Protein AF-D3DC20-F1 (afdb_monomer)

Foldseek 3Di:
DLDLLVQQLVLLVVLLVCLPPPSLVVVLVLVVVCVPPVVSVVCCCVVPVVVSLVSQLVSVVSCVVVVLFPVPDDSVV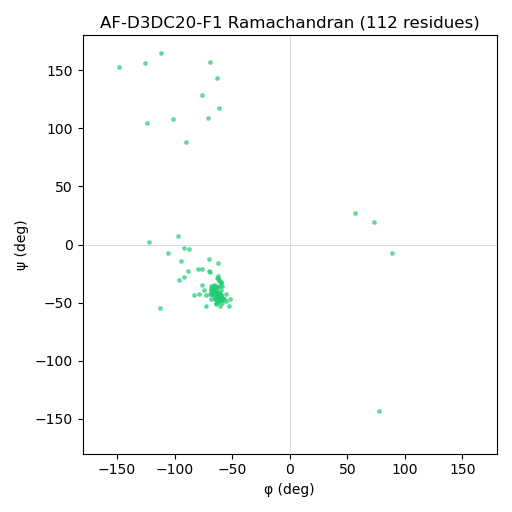LVCQQCVVVVCCSNVVPDHSDSVPSSVSSVVSSVVGD

Sequence (114 aa):
SGDLARDLTAQITLMVDAFRGRAGAIMAELIGAAQTDAALADQLRALWIQPRRDAGTILIQGAIDRGELRPDVDIQVALDQLFGPLYFRLLVRHLPLDDPMPAALVRAFLDGAR

pLDDT: mean 95.54, std 4.04, range [67.25, 98.56]

Radius of gyration: 14.64 Å; Cα contacts (8 Å, |Δi|>4): 88; chains: 1; bounding box: 38×28×40 Å

Mean predicted aligned error: 2.71 Å

Structure (mmCIF, N/CA/C/O backbone):
data_AF-D3DC20-F1
#
_entry.id   AF-D3DC20-F1
#
loop_
_atom_site.group_PDB
_atom_site.id
_atom_site.type_symbol
_atom_site.label_atom_id
_atom_site.label_alt_id
_atom_site.label_comp_id
_atom_site.label_asym_id
_atom_site.label_entity_id
_atom_site.label_seq_id
_atom_site.pdbx_PDB_ins_code
_atom_site.Cartn_x
_atom_site.Cartn_y
_atom_site.Cartn_z
_atom_site.occupancy
_atom_site.B_iso_or_equiv
_atom_site.auth_seq_id
_atom_site.auth_comp_id
_atom_site.auth_asym_id
_atom_site.auth_atom_id
_atom_site.pdbx_PDB_model_num
ATOM 1 N N . SER A 1 1 ? -0.034 -5.696 17.782 1.00 67.25 1 SER A N 1
ATOM 2 C CA . SER A 1 1 ? -0.069 -5.090 19.129 1.00 67.25 1 SER A CA 1
ATOM 3 C C . SER A 1 1 ? -1.490 -4.854 19.634 1.00 67.25 1 SER A C 1
ATOM 5 O O . SER A 1 1 ? -1.644 -4.597 20.822 1.00 67.25 1 SER A O 1
ATOM 7 N N . GLY A 1 2 ? -2.515 -4.965 18.771 1.00 79.25 2 GLY A N 1
ATOM 8 C CA . GLY A 1 2 ? -3.913 -4.686 19.132 1.00 79.25 2 GLY A CA 1
ATOM 9 C C . GLY A 1 2 ? -4.295 -3.218 18.925 1.00 79.25 2 GLY A C 1
ATOM 10 O O . GLY A 1 2 ? -5.464 -2.876 19.007 1.00 79.25 2 GLY A O 1
ATOM 11 N N . ASP A 1 3 ? -3.314 -2.374 18.607 1.00 92.88 3 ASP A N 1
ATOM 12 C CA . ASP A 1 3 ? -3.476 -0.984 18.198 1.00 92.88 3 ASP A CA 1
ATOM 13 C C . ASP A 1 3 ? -3.332 -0.920 16.675 1.00 92.88 3 ASP A C 1
ATOM 15 O O . ASP A 1 3 ? -2.228 -1.089 16.140 1.00 92.88 3 ASP A O 1
ATOM 19 N N . LEU A 1 4 ? -4.453 -0.701 15.983 1.00 94.25 4 LEU A N 1
ATOM 20 C CA . LEU A 1 4 ? -4.502 -0.672 14.522 1.00 94.25 4 LEU A CA 1
ATOM 21 C C . LEU A 1 4 ? -3.515 0.345 13.935 1.00 94.25 4 LEU A C 1
ATOM 23 O O . LEU A 1 4 ? -2.832 0.045 12.956 1.00 94.25 4 LEU A O 1
ATOM 27 N N . ALA A 1 5 ? -3.420 1.539 14.527 1.00 96.44 5 ALA A N 1
ATOM 28 C CA . ALA A 1 5 ? -2.570 2.601 14.006 1.00 96.44 5 ALA A CA 1
ATOM 29 C C . ALA A 1 5 ? -1.096 2.188 14.057 1.00 96.44 5 ALA A C 1
ATOM 31 O O . ALA A 1 5 ? -0.363 2.354 13.077 1.00 96.44 5 ALA A O 1
ATOM 32 N N . ARG A 1 6 ? -0.664 1.600 15.179 1.00 96.88 6 ARG A N 1
ATOM 33 C CA . ARG A 1 6 ? 0.704 1.088 15.331 1.00 96.88 6 ARG A CA 1
ATOM 34 C C . ARG A 1 6 ? 0.984 -0.058 14.363 1.00 96.88 6 ARG A C 1
ATOM 36 O O . ARG A 1 6 ? 2.034 -0.060 13.724 1.00 96.88 6 ARG A O 1
ATOM 43 N N . ASP A 1 7 ? 0.060 -1.007 14.255 1.00 97.00 7 ASP A N 1
ATOM 44 C CA . ASP A 1 7 ? 0.254 -2.219 13.458 1.00 97.00 7 ASP A CA 1
ATOM 45 C C . ASP A 1 7 ? 0.301 -1.899 11.947 1.00 97.00 7 ASP A C 1
ATOM 47 O O . ASP A 1 7 ? 1.209 -2.363 11.252 1.00 97.00 7 ASP A O 1
ATOM 51 N N . LEU A 1 8 ? -0.578 -1.017 11.448 1.00 97.12 8 LEU A N 1
ATOM 52 C CA . LEU A 1 8 ? -0.525 -0.526 10.062 1.00 97.12 8 LEU A CA 1
ATOM 53 C C . LEU A 1 8 ? 0.729 0.310 9.792 1.00 97.12 8 LEU A C 1
ATOM 55 O O . LEU A 1 8 ? 1.359 0.157 8.745 1.00 97.12 8 LEU A O 1
ATOM 59 N N . THR A 1 9 ? 1.122 1.175 10.734 1.00 97.88 9 THR A N 1
ATOM 60 C CA . THR A 1 9 ? 2.327 2.003 10.570 1.00 97.88 9 THR A CA 1
ATOM 61 C C . THR A 1 9 ? 3.555 1.113 10.434 1.00 97.88 9 THR A C 1
ATOM 63 O O . THR A 1 9 ? 4.340 1.304 9.512 1.00 97.88 9 THR A O 1
ATOM 66 N N . ALA A 1 10 ? 3.686 0.093 11.286 1.00 97.25 10 ALA A N 1
ATOM 67 C CA . ALA A 1 10 ? 4.785 -0.864 11.213 1.00 97.25 10 ALA A CA 1
ATOM 68 C C . ALA A 1 10 ? 4.816 -1.609 9.870 1.00 97.25 10 ALA A C 1
ATOM 70 O O . ALA A 1 10 ? 5.880 -1.732 9.261 1.00 97.25 10 ALA A O 1
ATOM 71 N N . GLN A 1 11 ? 3.659 -2.058 9.373 1.00 96.62 11 GLN A N 1
ATOM 72 C CA . GLN A 1 11 ? 3.574 -2.729 8.075 1.00 96.62 11 GLN A CA 1
ATOM 73 C C . GLN A 1 11 ? 4.041 -1.822 6.926 1.00 96.62 11 GLN A C 1
ATOM 75 O O . GLN A 1 11 ? 4.829 -2.250 6.080 1.00 96.62 11 GLN A O 1
ATOM 80 N N . ILE A 1 12 ? 3.587 -0.566 6.901 1.00 97.31 12 ILE A N 1
ATOM 81 C CA . ILE A 1 12 ? 3.959 0.390 5.853 1.00 97.31 12 ILE A CA 1
ATOM 82 C C . ILE A 1 12 ? 5.438 0.774 5.961 1.00 97.31 12 ILE A C 1
ATOM 84 O O . ILE A 1 12 ? 6.110 0.851 4.934 1.00 97.31 12 ILE A O 1
ATOM 88 N N . THR A 1 13 ? 5.974 0.943 7.172 1.00 97.31 13 THR A N 1
ATOM 89 C CA . THR A 1 13 ? 7.406 1.194 7.395 1.00 97.31 13 THR A CA 1
ATOM 90 C C . THR A 1 13 ? 8.266 0.082 6.801 1.00 97.31 13 THR A C 1
ATOM 92 O O . THR A 1 13 ? 9.181 0.372 6.037 1.00 97.31 13 THR A O 1
ATOM 95 N N . LEU A 1 14 ? 7.922 -1.190 7.039 1.00 95.19 14 LEU A N 1
ATOM 96 C CA . LEU A 1 14 ? 8.652 -2.324 6.457 1.00 95.19 14 LEU A CA 1
ATOM 97 C C . LEU A 1 14 ? 8.668 -2.291 4.922 1.00 95.19 14 LEU A C 1
ATOM 99 O O . LEU A 1 14 ? 9.659 -2.669 4.299 1.00 95.19 14 LEU A O 1
ATOM 103 N N . MET A 1 15 ? 7.578 -1.839 4.297 1.00 95.12 15 MET A N 1
ATOM 104 C CA . MET A 1 15 ? 7.518 -1.686 2.842 1.00 95.12 15 MET A CA 1
ATOM 105 C C . MET A 1 15 ? 8.347 -0.499 2.349 1.00 95.12 15 MET A C 1
ATOM 107 O O . MET A 1 15 ? 9.072 -0.641 1.366 1.00 95.12 15 MET A O 1
ATOM 111 N N . VAL A 1 16 ? 8.265 0.649 3.028 1.00 95.94 16 VAL A N 1
ATOM 112 C CA . VAL A 1 16 ? 9.098 1.825 2.740 1.00 95.94 16 VAL A CA 1
ATOM 113 C C . VAL A 1 16 ? 10.575 1.445 2.793 1.00 95.94 16 VAL A C 1
ATOM 115 O O . VAL A 1 16 ? 11.296 1.706 1.832 1.00 95.94 16 VAL A O 1
ATOM 118 N N . ASP A 1 17 ? 11.006 0.759 3.850 1.00 94.69 17 ASP A N 1
ATOM 119 C CA . ASP A 1 17 ? 12.397 0.342 4.023 1.00 94.69 17 ASP A CA 1
ATOM 120 C C . ASP A 1 17 ? 12.844 -0.659 2.955 1.00 94.69 17 ASP A C 1
ATOM 122 O O . ASP A 1 17 ? 13.925 -0.510 2.385 1.00 94.69 17 ASP A O 1
ATOM 126 N N . ALA A 1 18 ? 11.994 -1.625 2.597 1.00 92.25 18 ALA A N 1
ATOM 127 C CA . ALA A 1 18 ? 12.282 -2.569 1.515 1.00 92.25 18 ALA A CA 1
ATOM 128 C C . ALA A 1 18 ? 12.446 -1.889 0.143 1.00 92.25 18 ALA A C 1
ATOM 130 O O . ALA A 1 18 ? 13.138 -2.408 -0.734 1.00 92.25 18 ALA A O 1
ATOM 131 N N . PHE A 1 19 ? 11.815 -0.733 -0.059 1.00 94.19 19 PHE A N 1
ATOM 132 C CA . PHE A 1 19 ? 11.909 0.040 -1.294 1.00 94.19 19 PHE A CA 1
ATOM 133 C C . PHE A 1 19 ? 13.020 1.093 -1.283 1.00 94.19 19 PHE A C 1
ATOM 135 O O . PHE A 1 19 ? 13.264 1.733 -2.310 1.00 94.19 19 PHE A O 1
ATOM 142 N N . ARG A 1 20 ? 13.749 1.255 -0.176 1.00 89.31 20 ARG A N 1
ATOM 143 C CA . ARG A 1 20 ? 14.910 2.144 -0.133 1.00 89.31 20 ARG A CA 1
ATOM 144 C C . ARG A 1 20 ? 16.109 1.499 -0.825 1.00 89.31 20 ARG A C 1
ATOM 146 O O . ARG A 1 20 ? 16.509 0.372 -0.545 1.00 89.31 20 ARG A O 1
ATOM 153 N N . GLY A 1 21 ? 16.712 2.242 -1.749 1.00 89.25 21 GLY A N 1
ATOM 154 C CA . GLY A 1 21 ? 17.925 1.825 -2.452 1.00 89.25 21 GLY A CA 1
ATOM 155 C C . GLY A 1 21 ? 17.685 0.804 -3.570 1.00 89.25 21 GLY A C 1
ATOM 156 O O . GLY A 1 21 ? 16.715 0.885 -4.325 1.00 89.25 21 GLY A O 1
ATOM 157 N N . ARG A 1 22 ? 18.623 -0.139 -3.734 1.00 93.69 22 ARG A N 1
ATOM 158 C CA . ARG A 1 22 ? 18.686 -1.023 -4.914 1.00 93.69 22 ARG A CA 1
ATOM 159 C C . ARG A 1 22 ? 17.477 -1.953 -5.039 1.00 93.69 22 ARG A C 1
ATOM 161 O O . ARG A 1 22 ? 17.030 -2.192 -6.157 1.00 93.69 22 ARG A O 1
ATOM 168 N N . ALA A 1 23 ? 16.943 -2.443 -3.922 1.00 93.31 23 ALA A N 1
ATOM 169 C CA .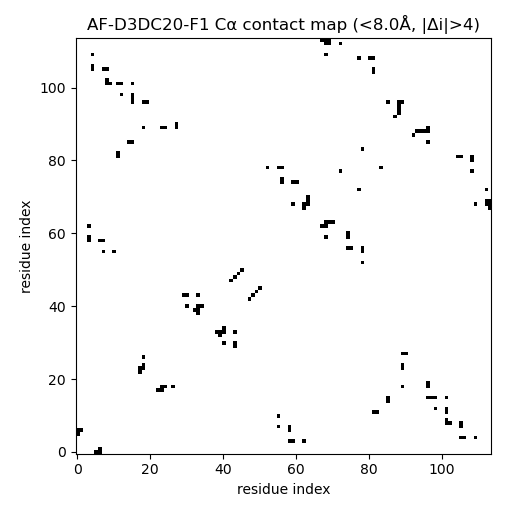 ALA A 1 23 ? 15.787 -3.338 -3.917 1.00 93.31 23 ALA A CA 1
ATOM 170 C C . ALA A 1 23 ? 14.524 -2.659 -4.476 1.00 93.31 23 ALA A C 1
ATOM 172 O O . ALA A 1 23 ? 13.815 -3.261 -5.280 1.00 93.31 23 ALA A O 1
ATOM 173 N N . GLY A 1 24 ? 14.292 -1.383 -4.149 1.00 95.81 24 GLY A N 1
ATOM 174 C CA . GLY A 1 24 ? 13.198 -0.605 -4.736 1.00 95.81 24 GLY A CA 1
ATOM 175 C C . GLY A 1 24 ? 13.347 -0.417 -6.245 1.00 95.81 24 GLY A C 1
ATOM 176 O O . GLY A 1 24 ? 12.379 -0.587 -6.982 1.00 95.81 24 GLY A O 1
ATOM 177 N N . ALA A 1 25 ? 14.563 -0.139 -6.729 1.00 96.06 25 ALA A N 1
ATOM 178 C CA . ALA A 1 25 ? 14.812 -0.037 -8.169 1.00 96.06 25 ALA A CA 1
ATOM 179 C C . ALA A 1 25 ? 14.477 -1.349 -8.901 1.00 96.06 25 ALA A C 1
ATOM 181 O O . ALA A 1 25 ? 13.767 -1.316 -9.902 1.00 96.06 25 ALA A O 1
ATOM 182 N N . ILE A 1 26 ? 14.905 -2.490 -8.350 1.00 96.94 26 ILE A N 1
ATOM 183 C CA . ILE A 1 26 ? 14.582 -3.819 -8.892 1.00 96.94 26 ILE A CA 1
ATOM 184 C C . ILE A 1 26 ? 13.070 -4.064 -8.869 1.00 96.94 26 ILE A C 1
ATOM 186 O O . ILE A 1 26 ? 12.512 -4.538 -9.852 1.00 96.94 26 ILE A O 1
ATOM 190 N N . MET A 1 27 ? 12.380 -3.710 -7.782 1.00 97.38 27 MET A N 1
ATOM 191 C CA . MET A 1 27 ? 10.924 -3.853 -7.711 1.00 97.38 27 MET A CA 1
AT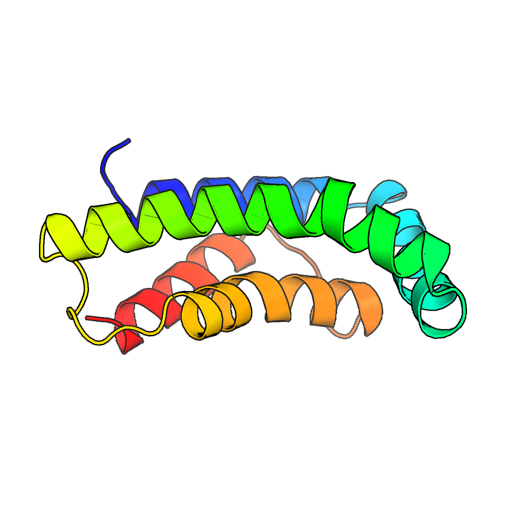OM 192 C C . MET A 1 27 ? 10.208 -3.015 -8.780 1.00 97.38 27 MET A C 1
ATOM 194 O O . MET A 1 27 ? 9.270 -3.497 -9.408 1.00 97.38 27 MET A O 1
ATOM 198 N N . ALA A 1 28 ? 10.652 -1.778 -9.019 1.00 97.94 28 ALA A N 1
ATOM 199 C CA . ALA A 1 28 ? 10.087 -0.930 -10.068 1.00 97.94 28 ALA A CA 1
ATOM 200 C C . ALA A 1 28 ? 10.293 -1.533 -11.470 1.00 97.94 28 ALA A C 1
ATOM 202 O O . ALA A 1 28 ? 9.365 -1.531 -12.278 1.00 97.94 28 ALA A O 1
ATOM 203 N N . GLU A 1 29 ? 11.477 -2.092 -11.739 1.00 97.88 29 GLU A N 1
ATOM 204 C CA . GLU A 1 29 ? 11.773 -2.815 -12.984 1.00 97.88 29 GLU A CA 1
ATOM 205 C C . GLU A 1 29 ? 10.871 -4.051 -13.145 1.00 97.88 29 GLU A C 1
ATOM 207 O O . GLU A 1 29 ? 10.279 -4.241 -14.207 1.00 97.88 29 GLU A O 1
ATOM 212 N N . LEU A 1 30 ? 10.690 -4.844 -12.080 1.00 97.69 30 LEU A N 1
ATOM 213 C CA . LEU A 1 30 ? 9.801 -6.012 -12.072 1.00 97.69 30 LEU A CA 1
ATOM 214 C C . LEU A 1 30 ? 8.342 -5.630 -12.346 1.00 97.69 30 LEU A C 1
ATOM 216 O O . LEU A 1 30 ? 7.686 -6.280 -13.157 1.00 97.69 30 LEU A O 1
ATOM 220 N N . ILE A 1 31 ? 7.837 -4.567 -11.710 1.00 98.00 31 ILE A N 1
ATOM 221 C CA . ILE A 1 31 ? 6.478 -4.060 -11.954 1.00 98.00 31 ILE A CA 1
ATOM 222 C C . ILE A 1 31 ? 6.321 -3.607 -13.410 1.00 98.00 31 ILE A C 1
ATOM 224 O O . ILE A 1 31 ? 5.287 -3.879 -14.021 1.00 98.00 31 ILE A O 1
ATOM 228 N N . GLY A 1 32 ? 7.334 -2.932 -13.963 1.00 98.19 32 GLY A N 1
ATOM 229 C CA . GLY A 1 32 ? 7.348 -2.498 -15.359 1.00 98.19 32 GLY A CA 1
ATOM 230 C C . GLY A 1 32 ? 7.295 -3.675 -16.335 1.00 98.19 32 GLY A C 1
ATOM 231 O O . GLY A 1 32 ? 6.441 -3.697 -17.217 1.00 98.19 32 GLY A O 1
ATOM 232 N N . ALA A 1 33 ? 8.148 -4.683 -16.139 1.00 98.12 33 ALA A N 1
ATOM 233 C CA . ALA A 1 33 ? 8.165 -5.890 -16.967 1.00 98.12 33 ALA A CA 1
ATOM 234 C C . ALA A 1 33 ? 6.852 -6.690 -16.868 1.00 98.12 33 ALA A C 1
ATOM 236 O O . ALA A 1 33 ? 6.344 -7.183 -17.875 1.00 98.12 33 ALA A O 1
ATOM 237 N N . ALA A 1 34 ? 6.251 -6.752 -15.676 1.00 98.25 34 ALA A N 1
ATOM 238 C CA . ALA A 1 34 ? 4.981 -7.436 -15.446 1.00 98.25 34 ALA A CA 1
ATOM 239 C C . ALA A 1 34 ? 3.798 -6.837 -16.235 1.00 98.25 34 ALA A C 1
ATOM 241 O O . ALA A 1 34 ? 2.772 -7.496 -16.372 1.00 98.25 34 ALA A O 1
ATOM 242 N N . GLN A 1 35 ? 3.905 -5.618 -16.781 1.00 98.06 35 GLN A N 1
ATOM 243 C CA . GLN A 1 35 ? 2.823 -5.032 -17.587 1.00 98.06 35 GLN A CA 1
ATOM 244 C C . GLN A 1 35 ? 2.623 -5.740 -18.933 1.00 98.06 35 GLN A C 1
ATOM 246 O O . GLN A 1 35 ? 1.534 -5.674 -19.499 1.00 98.06 35 GLN A O 1
ATOM 251 N N . THR A 1 36 ? 3.653 -6.414 -19.451 1.00 98.25 36 THR A N 1
ATOM 252 C CA . THR A 1 36 ? 3.599 -7.126 -20.740 1.00 98.25 36 THR A CA 1
ATOM 253 C C . THR A 1 36 ? 3.922 -8.615 -20.624 1.00 98.25 36 THR A C 1
ATOM 255 O O . THR A 1 36 ? 3.929 -9.312 -21.634 1.00 98.25 36 THR A O 1
ATOM 258 N N . ASP A 1 37 ? 4.166 -9.115 -19.410 1.00 98.56 37 ASP A N 1
ATOM 259 C CA . ASP A 1 37 ? 4.399 -10.529 -19.111 1.00 98.56 37 ASP A CA 1
ATOM 260 C C . ASP A 1 37 ? 3.403 -11.010 -18.045 1.00 98.56 37 ASP A C 1
ATOM 262 O O . ASP A 1 37 ? 3.528 -10.710 -16.854 1.00 98.56 37 ASP A O 1
ATOM 266 N N . ALA A 1 38 ? 2.396 -11.769 -18.485 1.00 97.75 38 ALA A N 1
ATOM 267 C CA . ALA A 1 38 ? 1.332 -12.265 -17.617 1.00 97.75 38 ALA A CA 1
ATOM 268 C C . ALA A 1 38 ? 1.840 -13.248 -16.549 1.00 97.75 38 ALA A C 1
ATOM 270 O O . ALA A 1 38 ? 1.376 -13.197 -15.411 1.00 97.75 38 ALA A O 1
ATOM 271 N N . ALA A 1 39 ? 2.815 -14.100 -16.884 1.00 98.19 39 ALA A N 1
ATOM 272 C CA . ALA A 1 39 ? 3.362 -15.069 -15.940 1.00 98.19 39 ALA A CA 1
ATOM 273 C C . ALA A 1 39 ? 4.148 -14.358 -14.831 1.00 98.19 39 ALA A C 1
ATOM 275 O O . ALA A 1 39 ? 4.018 -14.698 -13.652 1.00 98.19 39 ALA A O 1
ATOM 276 N N . LEU A 1 40 ? 4.909 -13.321 -15.191 1.00 98.00 40 LEU A N 1
ATOM 277 C CA . LEU A 1 40 ? 5.582 -12.469 -14.216 1.00 98.00 40 LEU A CA 1
ATOM 278 C C . LEU A 1 40 ? 4.582 -11.686 -13.356 1.00 98.00 40 LEU A C 1
ATOM 280 O O . LEU A 1 40 ? 4.770 -11.584 -12.144 1.00 98.00 40 LEU A O 1
ATOM 284 N N . ALA A 1 41 ? 3.503 -11.166 -13.948 1.00 98.25 41 ALA A N 1
ATOM 285 C CA . ALA A 1 41 ? 2.448 -10.478 -13.206 1.00 98.25 41 ALA A CA 1
ATOM 286 C C . ALA A 1 41 ? 1.783 -11.387 -12.163 1.00 98.25 41 ALA A C 1
ATOM 288 O O . ALA A 1 41 ? 1.565 -10.956 -11.029 1.00 98.25 41 ALA A O 1
ATOM 289 N N . ASP A 1 42 ? 1.500 -12.642 -12.516 1.00 98.31 42 ASP A N 1
ATOM 290 C CA . ASP A 1 42 ? 0.948 -13.634 -11.590 1.00 98.31 42 ASP A CA 1
ATOM 291 C C . ASP A 1 42 ? 1.907 -13.931 -10.437 1.00 98.31 42 ASP A C 1
ATOM 293 O O . ASP A 1 42 ? 1.496 -13.921 -9.275 1.00 98.31 42 ASP A O 1
ATOM 297 N N . GLN A 1 43 ? 3.196 -14.117 -10.727 1.00 98.19 43 GLN A N 1
ATOM 298 C CA . GLN A 1 43 ? 4.208 -14.351 -9.695 1.00 98.19 43 GLN A CA 1
ATOM 299 C C . GLN A 1 43 ? 4.389 -13.139 -8.780 1.00 98.19 43 GLN A C 1
ATOM 301 O O . GLN A 1 43 ? 4.433 -13.290 -7.560 1.00 98.19 43 GLN A O 1
ATOM 306 N N . LEU A 1 44 ? 4.444 -11.928 -9.340 1.00 97.44 44 LEU A N 1
ATOM 307 C CA . LEU A 1 44 ? 4.535 -10.695 -8.563 1.00 97.44 44 LEU A CA 1
ATOM 308 C C . LEU A 1 44 ? 3.310 -10.530 -7.653 1.00 97.44 44 LEU A C 1
ATOM 310 O O . LEU A 1 44 ? 3.452 -10.200 -6.472 1.00 97.44 44 LEU A O 1
ATOM 314 N N . ARG A 1 45 ? 2.105 -10.809 -8.167 1.00 97.00 45 ARG A N 1
ATOM 315 C CA . ARG A 1 45 ? 0.882 -10.797 -7.358 1.00 97.00 45 ARG A CA 1
ATOM 316 C C . ARG A 1 45 ? 0.951 -11.817 -6.228 1.00 97.00 45 ARG A C 1
ATOM 318 O O . ARG A 1 45 ? 0.767 -11.438 -5.076 1.00 97.00 45 ARG A O 1
ATOM 325 N N . ALA A 1 46 ? 1.255 -13.072 -6.539 1.00 97.88 46 ALA A N 1
ATOM 326 C CA . ALA A 1 46 ? 1.230 -14.167 -5.574 1.00 97.88 46 ALA A CA 1
ATOM 327 C C . ALA A 1 46 ? 2.317 -14.050 -4.495 1.00 97.88 46 ALA A C 1
ATOM 329 O O . ALA A 1 46 ? 2.052 -14.291 -3.321 1.00 97.88 46 ALA A O 1
ATOM 330 N N . LEU A 1 47 ? 3.540 -13.680 -4.877 1.00 96.50 47 LEU A N 1
ATOM 331 C CA . LEU A 1 47 ? 4.702 -13.711 -3.984 1.00 96.50 47 LEU A CA 1
ATOM 332 C C . LEU A 1 47 ? 4.930 -12.386 -3.256 1.00 96.50 47 LEU A C 1
ATOM 334 O O . LEU A 1 47 ? 5.498 -12.370 -2.163 1.00 96.50 47 LEU A O 1
ATOM 338 N N . TRP A 1 48 ? 4.514 -11.266 -3.853 1.00 95.19 48 TRP A N 1
ATOM 339 C CA . TRP A 1 48 ? 4.745 -9.945 -3.280 1.00 95.19 48 TRP A CA 1
ATOM 340 C C . TRP A 1 48 ? 3.455 -9.256 -2.833 1.00 95.19 48 TRP A C 1
ATOM 342 O O . TRP A 1 48 ? 3.352 -8.854 -1.672 1.00 95.19 48 TRP A O 1
ATOM 352 N N . ILE A 1 49 ? 2.466 -9.105 -3.712 1.00 95.50 49 ILE A N 1
ATOM 353 C CA . ILE A 1 49 ? 1.280 -8.291 -3.403 1.00 95.50 49 ILE A CA 1
ATOM 354 C C . ILE A 1 49 ? 0.368 -8.990 -2.389 1.00 95.50 49 ILE A C 1
ATOM 356 O O . ILE A 1 49 ? 0.054 -8.405 -1.352 1.00 95.50 49 ILE A O 1
ATOM 360 N N . GLN A 1 50 ? -0.021 -10.238 -2.654 1.00 97.75 50 GLN A N 1
ATOM 361 C CA . GLN A 1 50 ? -1.040 -10.944 -1.882 1.00 97.75 50 GLN A CA 1
ATOM 362 C C . GLN A 1 50 ? -0.671 -11.117 -0.400 1.00 97.75 50 GLN A C 1
ATOM 364 O O . GLN A 1 50 ? -1.479 -10.717 0.433 1.00 97.75 50 GLN A O 1
ATOM 369 N N . PRO A 1 51 ? 0.556 -11.538 -0.021 1.00 97.19 51 PRO A N 1
ATOM 370 C CA . PRO A 1 51 ? 0.899 -11.713 1.393 1.00 97.19 51 PRO A CA 1
ATOM 371 C C . PRO A 1 51 ? 0.768 -10.423 2.217 1.00 97.19 51 PRO A C 1
ATOM 373 O O . PRO A 1 51 ? 0.401 -10.446 3.390 1.00 97.19 51 PRO A O 1
ATOM 376 N N . ARG A 1 52 ? 1.045 -9.267 1.598 1.00 96.19 52 ARG A N 1
ATOM 377 C CA . ARG A 1 52 ? 0.915 -7.951 2.245 1.00 96.19 52 ARG A CA 1
ATOM 378 C C . ARG A 1 52 ? -0.548 -7.536 2.373 1.00 96.19 52 ARG A C 1
ATOM 380 O O . ARG A 1 52 ? -0.931 -6.987 3.406 1.00 96.19 52 ARG A O 1
ATOM 387 N N . ARG A 1 53 ? -1.364 -7.827 1.354 1.00 97.38 53 ARG A N 1
ATOM 388 C CA . ARG A 1 53 ? -2.813 -7.583 1.392 1.00 97.38 53 ARG A CA 1
ATOM 389 C C . ARG A 1 53 ? -3.522 -8.482 2.397 1.00 97.38 53 ARG A C 1
ATOM 391 O O . ARG A 1 53 ? -4.376 -7.982 3.119 1.00 97.38 53 ARG A O 1
ATOM 398 N N . ASP A 1 54 ? -3.128 -9.744 2.517 1.00 98.19 54 ASP A N 1
ATOM 399 C CA . ASP A 1 54 ? -3.691 -10.671 3.503 1.00 98.19 54 ASP A CA 1
ATOM 400 C C . ASP A 1 54 ? -3.387 -10.198 4.929 1.00 98.19 54 ASP A C 1
ATOM 402 O O . ASP A 1 54 ? -4.290 -10.080 5.757 1.00 98.19 54 ASP A O 1
ATOM 406 N N . ALA A 1 55 ? -2.133 -9.818 5.197 1.00 96.81 55 ALA A N 1
ATOM 407 C CA . ALA A 1 55 ? -1.743 -9.263 6.491 1.00 96.81 55 ALA A CA 1
ATOM 408 C C . ALA A 1 55 ? -2.518 -7.976 6.832 1.00 96.81 55 ALA A C 1
ATOM 410 O O . ALA A 1 55 ? -3.014 -7.835 7.948 1.00 96.81 55 ALA A O 1
ATOM 411 N N . GLY A 1 56 ? -2.677 -7.062 5.869 1.00 97.38 56 GLY A N 1
ATOM 412 C CA . GLY A 1 56 ? -3.460 -5.840 6.072 1.00 97.38 56 GLY A CA 1
ATOM 413 C C . GLY A 1 56 ? -4.957 -6.117 6.266 1.00 97.38 56 GLY A C 1
ATOM 414 O O . GLY A 1 56 ? -5.591 -5.496 7.116 1.00 97.38 56 GLY A O 1
ATOM 415 N N . THR A 1 57 ? -5.509 -7.096 5.543 1.00 98.25 57 THR A N 1
ATOM 416 C CA . THR A 1 57 ? -6.906 -7.541 5.683 1.00 98.25 57 THR A CA 1
ATOM 417 C C . THR A 1 57 ? -7.181 -8.029 7.100 1.00 98.25 57 THR A C 1
ATOM 419 O O . THR A 1 57 ? -8.169 -7.619 7.700 1.00 98.25 57 THR A O 1
ATOM 422 N N . ILE A 1 58 ? -6.282 -8.838 7.670 1.00 97.81 58 ILE A N 1
ATOM 423 C CA . ILE A 1 58 ? -6.404 -9.333 9.049 1.00 97.81 58 ILE A CA 1
ATOM 424 C C . ILE A 1 58 ? -6.423 -8.169 10.052 1.00 97.81 58 ILE A C 1
ATOM 426 O O . ILE A 1 58 ? -7.239 -8.164 10.974 1.00 97.81 58 ILE A O 1
ATOM 430 N N . LEU A 1 59 ? -5.552 -7.169 9.870 1.00 97.31 59 LEU A N 1
ATOM 431 C CA . LEU A 1 59 ? -5.496 -5.998 10.751 1.00 97.31 59 LEU A CA 1
ATOM 432 C C . LEU A 1 59 ? -6.783 -5.165 10.686 1.00 97.31 59 LEU A C 1
ATOM 434 O O . LEU A 1 59 ? -7.331 -4.811 11.731 1.00 97.31 59 LEU A O 1
ATOM 438 N N . ILE A 1 60 ? -7.266 -4.872 9.475 1.00 97.38 60 ILE A N 1
ATOM 439 C CA . ILE A 1 60 ? -8.461 -4.048 9.254 1.00 97.38 60 ILE A CA 1
ATOM 440 C C . ILE A 1 60 ? -9.716 -4.782 9.733 1.00 97.38 60 ILE A C 1
ATOM 442 O O . ILE A 1 60 ? -10.495 -4.202 10.487 1.00 97.38 60 ILE A O 1
ATOM 446 N N . GLN A 1 61 ? -9.883 -6.060 9.378 1.00 97.56 61 GLN A N 1
ATOM 447 C CA . GLN A 1 61 ? -11.022 -6.861 9.833 1.00 97.56 61 GLN A CA 1
ATOM 448 C C . GLN A 1 61 ? -11.059 -6.942 11.360 1.00 97.56 61 GLN A C 1
ATOM 450 O O . GLN A 1 61 ? -12.086 -6.661 11.968 1.00 97.56 61 GLN A O 1
ATOM 455 N N . GLY A 1 62 ? -9.919 -7.221 12.000 1.00 96.62 62 GLY A N 1
ATOM 456 C CA . GLY A 1 62 ? -9.859 -7.269 13.457 1.00 96.62 62 GLY A CA 1
ATOM 457 C C . GLY A 1 62 ? -10.211 -5.933 14.118 1.00 96.62 62 GLY A C 1
ATOM 458 O O . GLY A 1 62 ? -10.723 -5.928 15.234 1.00 96.62 62 GLY A O 1
ATOM 459 N N . ALA A 1 63 ? -9.938 -4.797 13.473 1.00 96.19 63 ALA A N 1
ATOM 460 C CA . ALA A 1 63 ? -10.327 -3.48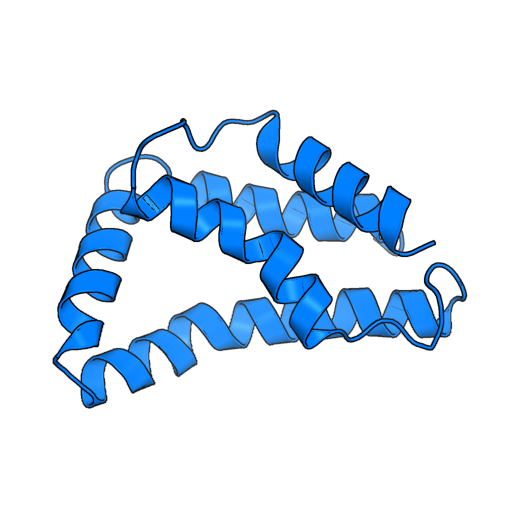4 13.982 1.00 96.19 63 ALA A CA 1
ATOM 461 C C . ALA A 1 63 ? -11.822 -3.183 13.787 1.00 96.19 63 ALA A C 1
ATOM 463 O O . ALA A 1 63 ? -12.430 -2.583 14.672 1.00 96.19 63 ALA A O 1
ATOM 464 N N . ILE A 1 64 ? -12.424 -3.648 12.687 1.00 96.88 64 ILE A N 1
ATOM 465 C CA . ILE A 1 64 ? -13.883 -3.633 12.496 1.00 96.88 64 ILE A CA 1
ATOM 466 C C . ILE A 1 64 ? -14.558 -4.452 13.603 1.00 96.88 64 ILE A C 1
ATOM 468 O O . ILE A 1 64 ? -15.459 -3.952 14.272 1.00 96.88 64 ILE A O 1
ATOM 472 N N . ASP A 1 65 ? -14.064 -5.663 13.873 1.00 96.12 65 ASP A N 1
ATOM 473 C CA . ASP A 1 65 ? -14.626 -6.559 14.894 1.00 96.12 65 ASP A CA 1
ATOM 474 C C . ASP A 1 65 ? -14.554 -5.959 16.313 1.00 96.12 65 ASP A C 1
ATOM 476 O O . ASP A 1 65 ? -15.397 -6.250 17.163 1.00 96.12 65 ASP A O 1
ATOM 480 N N . ARG A 1 66 ? -13.562 -5.093 16.577 1.00 95.38 66 ARG A N 1
ATOM 481 C CA . ARG A 1 66 ? -13.412 -4.347 17.842 1.00 95.38 66 ARG A CA 1
ATOM 482 C C . ARG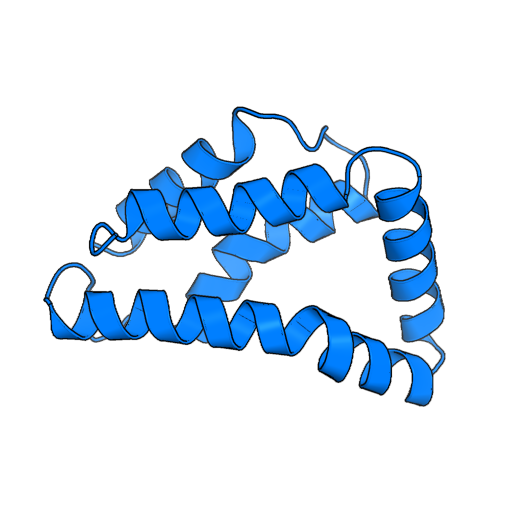 A 1 66 ? -14.179 -3.018 17.879 1.00 95.38 66 ARG A C 1
ATOM 484 O O . ARG A 1 66 ? -14.167 -2.356 18.914 1.00 95.38 66 ARG A O 1
ATOM 491 N N . GLY A 1 67 ? -14.828 -2.617 16.785 1.00 94.75 67 GLY A N 1
ATOM 492 C CA . GLY A 1 67 ? -15.535 -1.337 16.671 1.00 94.75 67 GLY A CA 1
ATOM 493 C C . GLY A 1 67 ? -14.620 -0.110 16.559 1.00 94.75 67 GLY A C 1
ATOM 494 O O . GLY A 1 67 ? -15.060 1.003 16.831 1.00 94.75 67 GLY A O 1
ATOM 495 N N . GLU A 1 68 ? -13.348 -0.290 16.187 1.00 94.25 68 GLU A N 1
ATOM 496 C CA . GLU A 1 68 ? -12.391 0.810 15.965 1.00 94.25 68 GLU A CA 1
ATOM 497 C C . GLU A 1 68 ? -12.559 1.482 14.593 1.00 94.25 68 GLU A C 1
ATOM 499 O O . GLU A 1 68 ? -12.109 2.615 14.404 1.00 94.25 68 GLU A O 1
ATOM 504 N N . LEU A 1 69 ? -13.174 0.774 13.641 1.00 96.31 69 LEU A N 1
ATOM 505 C CA . LEU A 1 69 ? -13.502 1.234 12.292 1.00 96.31 69 LEU A CA 1
ATOM 506 C C . LEU A 1 69 ? -14.995 1.040 12.021 1.00 96.31 69 LEU A C 1
ATOM 508 O O . LEU A 1 69 ? -15.631 0.164 12.615 1.00 96.31 69 LEU A O 1
ATOM 512 N N . ARG A 1 70 ? -15.546 1.818 11.084 1.00 95.38 70 ARG A N 1
ATOM 513 C CA . ARG A 1 70 ? -16.931 1.626 10.638 1.00 95.38 70 ARG A CA 1
ATOM 514 C C . ARG A 1 70 ? -17.110 0.247 9.977 1.00 95.38 70 ARG A C 1
ATOM 516 O O . ARG A 1 70 ? -16.221 -0.201 9.251 1.00 95.38 70 ARG A O 1
ATOM 523 N N . PRO A 1 71 ? -18.261 -0.422 10.175 1.00 95.50 71 PRO A N 1
ATOM 524 C CA . PRO A 1 71 ? -18.498 -1.770 9.649 1.00 95.50 71 PRO A CA 1
ATOM 525 C C . PRO A 1 71 ? -18.659 -1.823 8.123 1.00 95.50 71 PRO A C 1
ATOM 527 O O . PRO A 1 71 ? -18.641 -2.907 7.549 1.00 95.50 71 PRO A O 1
ATOM 530 N N . ASP A 1 72 ? -18.833 -0.674 7.469 1.00 95.06 72 ASP A N 1
ATOM 531 C CA . ASP A 1 72 ? -18.994 -0.533 6.022 1.00 95.06 72 ASP A CA 1
ATOM 532 C C . ASP A 1 72 ? -17.690 -0.170 5.291 1.00 95.06 72 ASP A C 1
ATOM 534 O O . ASP A 1 72 ? -17.711 0.101 4.090 1.00 95.06 72 ASP A O 1
ATOM 538 N N . VAL A 1 73 ? -16.546 -0.163 5.990 1.00 95.75 73 VAL A N 1
ATOM 539 C CA . VAL A 1 73 ? -15.238 0.041 5.357 1.00 95.75 73 VAL A CA 1
ATOM 540 C C . VAL A 1 73 ? -14.973 -1.080 4.351 1.00 95.75 73 VAL A C 1
ATOM 542 O O . VAL A 1 73 ? -14.821 -2.246 4.714 1.00 95.75 73 VAL A O 1
ATOM 545 N N . ASP A 1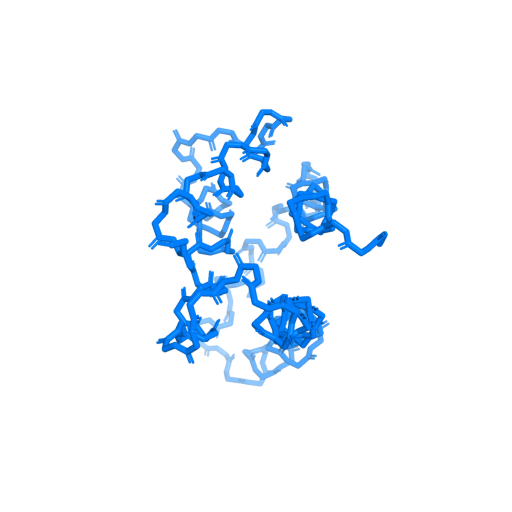 74 ? -14.839 -0.711 3.077 1.00 97.00 74 ASP A N 1
ATOM 546 C CA . ASP A 1 74 ? -14.326 -1.614 2.051 1.00 97.00 74 ASP A CA 1
ATOM 547 C C . ASP A 1 74 ? -12.823 -1.836 2.275 1.00 97.00 74 ASP A C 1
ATOM 549 O O . ASP A 1 74 ? -11.990 -0.951 2.053 1.00 97.00 74 ASP A O 1
ATOM 553 N N . ILE A 1 75 ? -12.477 -3.043 2.723 1.00 97.44 75 ILE A N 1
ATOM 554 C CA . ILE A 1 75 ? -11.100 -3.427 3.042 1.00 97.44 75 ILE A CA 1
ATOM 555 C C . ILE A 1 75 ? -10.190 -3.325 1.813 1.00 97.44 75 ILE A C 1
ATOM 557 O O . ILE A 1 75 ? -9.031 -2.936 1.944 1.00 97.44 75 ILE A O 1
ATOM 561 N N . GLN A 1 76 ? -10.679 -3.640 0.610 1.00 96.88 76 GLN A N 1
ATOM 562 C CA . GLN A 1 76 ? -9.840 -3.580 -0.587 1.00 96.88 76 GLN A CA 1
ATOM 563 C C . GLN A 1 76 ? -9.487 -2.137 -0.936 1.00 96.88 76 GLN A C 1
ATOM 565 O O . GLN A 1 76 ? -8.317 -1.844 -1.196 1.00 96.88 76 GLN A O 1
ATOM 570 N N . VAL A 1 77 ? -10.461 -1.232 -0.837 1.00 97.56 77 VAL A N 1
ATOM 571 C CA . VAL A 1 77 ? -10.235 0.207 -1.027 1.00 97.56 77 VAL A CA 1
ATOM 572 C C . VAL A 1 77 ? -9.308 0.762 0.054 1.00 97.56 77 VAL A C 1
ATOM 574 O O . VAL A 1 77 ? -8.386 1.516 -0.258 1.00 97.56 77 VAL A O 1
ATOM 577 N N . ALA A 1 78 ? -9.490 0.356 1.311 1.00 97.00 78 ALA A N 1
ATOM 578 C CA . ALA A 1 78 ? -8.617 0.756 2.412 1.00 97.00 78 ALA A CA 1
ATOM 579 C C . ALA A 1 78 ? -7.150 0.358 2.162 1.00 97.00 78 ALA A C 1
ATOM 581 O O . ALA A 1 78 ? -6.237 1.171 2.316 1.00 97.00 78 ALA A O 1
ATOM 582 N N . LEU A 1 79 ? -6.907 -0.876 1.714 1.00 97.75 79 LEU A N 1
ATOM 583 C CA . LEU A 1 79 ? -5.560 -1.341 1.373 1.00 97.75 79 LEU A CA 1
ATOM 584 C C . LEU A 1 79 ? -4.975 -0.599 0.165 1.00 97.75 79 LEU A C 1
ATOM 586 O O . LEU A 1 79 ? -3.775 -0.323 0.145 1.00 97.75 79 LEU A O 1
ATOM 590 N N . ASP A 1 80 ? -5.795 -0.229 -0.818 1.00 97.50 80 ASP A N 1
ATOM 591 C CA . ASP A 1 80 ? -5.347 0.566 -1.966 1.00 97.50 80 ASP A CA 1
ATOM 592 C C . ASP A 1 80 ? -4.966 1.994 -1.557 1.00 97.50 80 ASP A C 1
ATOM 594 O O . ASP A 1 80 ? -3.959 2.521 -2.033 1.00 97.50 80 ASP A O 1
ATOM 598 N N . GLN A 1 81 ? -5.696 2.598 -0.616 1.00 96.56 81 GLN A N 1
ATOM 599 C CA . GLN A 1 81 ? -5.350 3.901 -0.038 1.00 96.56 81 GLN A CA 1
ATOM 600 C C . GLN A 1 81 ? -4.034 3.860 0.752 1.00 96.56 81 GLN A C 1
ATOM 602 O O . GLN A 1 81 ? -3.259 4.816 0.704 1.00 96.56 81 GLN A O 1
ATOM 607 N N . LEU A 1 82 ? -3.763 2.758 1.456 1.00 96.38 82 LEU A N 1
ATOM 608 C CA . LEU A 1 82 ? -2.554 2.595 2.268 1.00 96.38 82 LEU A CA 1
ATOM 609 C C . LEU A 1 82 ? -1.322 2.236 1.421 1.00 96.38 82 LEU A C 1
ATOM 611 O O . LEU A 1 82 ? -0.239 2.781 1.640 1.00 96.38 82 LEU A O 1
ATOM 615 N N . PHE A 1 83 ? -1.466 1.335 0.446 1.00 96.75 83 PHE A N 1
ATOM 616 C CA . PHE A 1 83 ? -0.339 0.818 -0.338 1.00 96.75 83 PHE A CA 1
ATOM 617 C C . PHE A 1 83 ? -0.130 1.535 -1.670 1.00 96.75 83 PHE A C 1
ATOM 619 O O . PHE A 1 83 ? 1.009 1.646 -2.127 1.00 96.75 83 PHE A O 1
ATOM 626 N N . GLY A 1 84 ? -1.191 2.046 -2.294 1.00 96.69 84 GLY A N 1
ATOM 627 C CA . GLY A 1 84 ? -1.128 2.757 -3.572 1.00 96.69 84 GLY A CA 1
ATOM 628 C C . GLY A 1 84 ? -0.102 3.897 -3.584 1.00 96.69 84 GLY A C 1
ATOM 629 O O . GLY A 1 84 ? 0.735 3.933 -4.490 1.00 96.69 84 GLY A O 1
ATOM 630 N N . PRO A 1 85 ? -0.062 4.778 -2.563 1.00 96.62 85 PRO A N 1
ATOM 631 C CA . PRO A 1 85 ? 0.925 5.854 -2.490 1.00 96.62 85 PRO A CA 1
ATOM 632 C C . PRO A 1 85 ? 2.381 5.369 -2.476 1.00 96.62 85 PRO A C 1
ATOM 634 O O . PRO A 1 85 ? 3.249 6.052 -3.020 1.00 96.62 85 PRO A O 1
ATOM 637 N N . LEU A 1 86 ? 2.659 4.192 -1.896 1.00 96.19 86 LEU A N 1
ATOM 638 C CA . LEU A 1 86 ? 4.003 3.600 -1.881 1.00 96.19 86 LEU A CA 1
ATOM 639 C C . LEU A 1 86 ? 4.454 3.269 -3.302 1.00 96.19 86 LEU A C 1
ATOM 641 O O . LEU A 1 86 ? 5.528 3.692 -3.727 1.00 96.19 86 LEU A O 1
ATOM 645 N N . TYR A 1 87 ? 3.608 2.562 -4.055 1.00 96.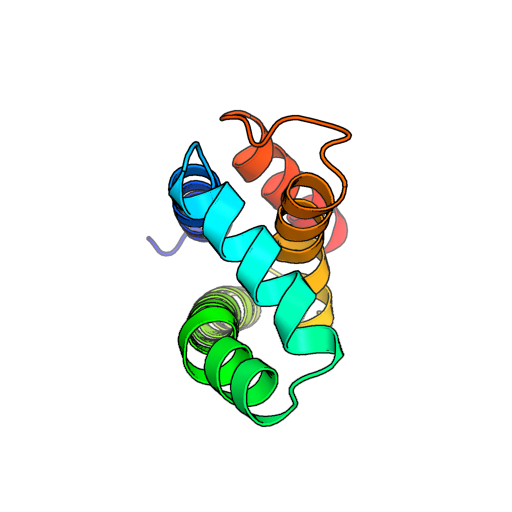69 87 TYR A N 1
ATOM 646 C CA . TYR A 1 87 ? 3.903 2.192 -5.438 1.00 96.69 87 TYR A CA 1
ATOM 647 C C . TYR A 1 87 ? 3.909 3.408 -6.367 1.00 96.69 87 TYR A C 1
ATOM 649 O O . TYR A 1 87 ? 4.756 3.493 -7.252 1.00 96.69 87 TYR A O 1
ATOM 657 N N . PHE A 1 88 ? 3.040 4.394 -6.136 1.00 97.19 88 PHE A N 1
ATOM 658 C CA . PHE A 1 88 ? 3.035 5.634 -6.909 1.00 97.19 88 PHE A CA 1
ATOM 659 C C . PHE A 1 88 ? 4.346 6.416 -6.737 1.00 97.19 88 PHE A C 1
ATOM 661 O O . PHE A 1 88 ? 4.953 6.830 -7.726 1.00 97.19 88 PHE A O 1
ATOM 668 N N . ARG A 1 89 ? 4.844 6.570 -5.501 1.00 96.69 89 ARG A N 1
ATOM 669 C CA . ARG A 1 89 ? 6.158 7.192 -5.256 1.00 96.69 89 ARG A CA 1
ATOM 670 C C . ARG A 1 89 ? 7.313 6.343 -5.787 1.00 96.69 89 ARG A C 1
ATOM 672 O O . ARG A 1 89 ? 8.232 6.905 -6.374 1.00 96.69 89 ARG A O 1
ATOM 679 N N . LEU A 1 90 ? 7.249 5.018 -5.650 1.00 97.00 90 LEU A N 1
ATOM 680 C CA . LEU A 1 90 ? 8.265 4.097 -6.169 1.00 97.00 90 LEU A CA 1
ATOM 681 C C . LEU A 1 90 ? 8.431 4.202 -7.695 1.00 97.00 90 LEU A C 1
ATOM 683 O O . LEU A 1 90 ? 9.554 4.285 -8.196 1.00 97.00 90 LEU A O 1
ATOM 687 N N . LEU A 1 91 ? 7.314 4.191 -8.426 1.00 97.62 91 LEU A N 1
ATOM 688 C CA . LEU A 1 91 ? 7.296 4.129 -9.888 1.00 97.62 91 LEU A CA 1
ATOM 689 C C . LEU A 1 91 ? 7.482 5.508 -10.527 1.00 97.62 91 LEU A C 1
ATOM 691 O O . LEU A 1 91 ? 8.259 5.645 -11.468 1.00 97.62 91 LEU A O 1
ATOM 695 N N . VAL A 1 92 ? 6.804 6.536 -10.007 1.00 97.19 92 VAL A N 1
ATOM 696 C CA . VAL A 1 92 ? 6.825 7.890 -10.593 1.00 97.19 92 VAL A CA 1
ATOM 697 C C . VAL A 1 92 ? 7.979 8.734 -10.054 1.00 97.19 92 VAL A C 1
ATOM 699 O O . VAL A 1 92 ? 8.407 9.678 -10.709 1.00 97.19 92 VAL A O 1
ATOM 702 N N . ARG A 1 93 ? 8.513 8.404 -8.870 1.00 93.81 93 ARG A N 1
ATOM 703 C CA . ARG A 1 93 ? 9.673 9.075 -8.249 1.00 93.81 93 ARG A CA 1
ATOM 704 C C . ARG A 1 93 ? 9.510 10.590 -8.055 1.00 93.81 93 ARG A C 1
ATOM 706 O O . ARG A 1 93 ? 10.494 11.319 -8.002 1.00 93.81 93 ARG A O 1
ATOM 713 N N . HIS A 1 94 ? 8.272 11.064 -7.916 1.00 94.88 94 HIS A N 1
ATOM 714 C CA . HIS A 1 94 ? 7.958 12.484 -7.710 1.00 94.88 94 HIS A CA 1
ATOM 715 C C . HIS A 1 94 ? 8.231 12.965 -6.272 1.00 94.88 94 HIS A C 1
ATOM 717 O O . HIS A 1 94 ? 8.381 14.162 -6.050 1.00 94.88 94 HIS A O 1
ATOM 723 N N . LEU A 1 95 ? 8.287 12.047 -5.300 1.00 94.56 95 LEU A N 1
ATOM 724 C CA . LEU A 1 95 ? 8.582 12.304 -3.886 1.00 94.56 95 LEU A CA 1
ATOM 725 C C . LEU A 1 95 ? 9.311 11.099 -3.266 1.00 94.56 95 LEU A C 1
ATOM 727 O O . LEU A 1 95 ? 9.106 9.971 -3.729 1.00 94.56 95 LEU A O 1
ATOM 731 N N . PRO A 1 96 ? 10.132 11.302 -2.217 1.00 91.50 96 PRO A N 1
ATOM 732 C CA . PRO A 1 96 ? 10.857 10.215 -1.568 1.00 91.50 96 PRO A CA 1
ATOM 733 C C . PRO A 1 96 ? 9.932 9.264 -0.791 1.00 91.50 96 PRO A C 1
ATOM 735 O O . PRO A 1 96 ? 8.835 9.627 -0.358 1.00 91.50 96 PRO A O 1
ATOM 738 N N . LEU A 1 97 ? 10.415 8.036 -0.588 1.00 93.94 97 LEU A N 1
ATOM 739 C CA . LEU A 1 97 ? 9.888 7.082 0.392 1.00 93.94 97 LEU A CA 1
ATOM 740 C C . LEU A 1 97 ? 10.633 7.298 1.724 1.00 93.94 97 LEU A C 1
ATOM 742 O O . LEU A 1 97 ? 11.686 6.705 1.972 1.00 93.94 97 LEU A O 1
ATOM 746 N N . ASP A 1 98 ? 10.120 8.209 2.551 1.00 91.62 98 ASP A N 1
ATOM 747 C CA . ASP A 1 98 ? 10.765 8.744 3.755 1.00 91.62 98 ASP A CA 1
ATOM 748 C C . ASP A 1 98 ? 10.075 8.313 5.065 1.00 91.62 98 ASP A C 1
ATOM 750 O O . ASP A 1 98 ? 8.966 7.783 5.067 1.00 91.62 98 ASP A O 1
ATOM 754 N N . ASP A 1 99 ? 10.773 8.484 6.193 1.00 90.38 99 ASP A N 1
ATOM 755 C CA . ASP A 1 99 ? 10.320 8.014 7.514 1.00 90.38 99 ASP A CA 1
ATOM 756 C C . ASP A 1 99 ? 8.996 8.638 7.992 1.00 90.38 99 ASP A C 1
ATOM 758 O O . ASP A 1 99 ? 8.236 7.955 8.679 1.00 90.38 99 ASP A O 1
ATOM 762 N N . PRO A 1 100 ? 8.656 9.896 7.646 1.00 93.88 100 PRO A N 1
ATOM 763 C CA . PRO A 1 100 ? 7.366 10.471 8.027 1.00 93.88 100 PRO A CA 1
ATOM 764 C C . PRO A 1 100 ? 6.160 9.863 7.292 1.00 93.88 100 PRO A C 1
ATOM 766 O O . PRO A 1 100 ? 5.032 9.958 7.787 1.00 93.88 100 PRO A O 1
ATOM 769 N N . MET A 1 101 ? 6.360 9.264 6.111 1.00 94.88 101 MET A N 1
ATOM 770 C CA . MET A 1 101 ? 5.272 8.822 5.233 1.00 94.88 101 MET A CA 1
ATOM 771 C C . MET A 1 101 ? 4.354 7.753 5.852 1.00 94.88 101 MET A C 1
ATOM 773 O O . MET A 1 101 ? 3.139 7.959 5.788 1.00 94.88 101 MET A O 1
ATOM 777 N N . PRO A 1 102 ? 4.850 6.656 6.465 1.00 96.81 102 PRO A N 1
ATOM 778 C CA . PRO A 1 102 ? 3.993 5.625 7.052 1.00 96.81 102 PRO A CA 1
ATOM 779 C C . PRO A 1 102 ? 2.964 6.186 8.037 1.00 96.81 102 PRO A C 1
ATOM 781 O O . PRO A 1 102 ? 1.763 5.989 7.864 1.00 96.81 102 PRO A O 1
ATOM 784 N N . ALA A 1 103 ? 3.417 6.963 9.025 1.00 96.94 103 ALA A N 1
ATOM 785 C CA . ALA A 1 103 ? 2.538 7.530 10.045 1.00 96.94 103 ALA A CA 1
ATOM 786 C C . ALA A 1 103 ? 1.547 8.552 9.460 1.00 96.94 103 ALA A C 1
ATOM 788 O O . ALA A 1 103 ? 0.403 8.636 9.908 1.00 96.94 103 ALA A O 1
ATOM 789 N N . ALA A 1 104 ? 1.967 9.331 8.457 1.00 96.31 104 ALA A N 1
ATOM 790 C CA . ALA A 1 104 ? 1.089 10.285 7.786 1.00 96.31 104 ALA A CA 1
ATOM 791 C C . ALA A 1 104 ? -0.028 9.593 6.988 1.00 96.31 104 ALA A C 1
ATOM 793 O O . ALA A 1 104 ? -1.175 10.029 7.068 1.00 96.31 104 ALA A O 1
ATOM 794 N N . LEU A 1 105 ? 0.288 8.512 6.266 1.00 96.38 105 LEU A N 1
ATOM 795 C CA . LEU A 1 105 ? -0.695 7.735 5.504 1.00 96.38 105 LEU A CA 1
ATOM 796 C C . LEU A 1 105 ? -1.703 7.037 6.411 1.00 96.38 105 LEU A C 1
ATOM 798 O O . LEU A 1 105 ? -2.903 7.130 6.169 1.00 96.38 105 LEU A O 1
ATOM 802 N N . VAL A 1 106 ? -1.227 6.382 7.474 1.00 97.31 106 VAL A N 1
ATOM 803 C CA . VAL A 1 106 ? -2.115 5.705 8.428 1.00 97.31 106 VAL A CA 1
ATOM 804 C C . VAL A 1 106 ? -3.043 6.703 9.102 1.00 97.31 106 VAL A C 1
ATOM 806 O O . VAL A 1 106 ? -4.239 6.449 9.184 1.00 97.31 106 VAL A O 1
ATOM 809 N N . ARG A 1 107 ? -2.530 7.862 9.532 1.00 97.00 107 ARG A N 1
ATOM 810 C CA . ARG A 1 107 ? -3.372 8.919 10.104 1.00 97.00 107 ARG A CA 1
ATOM 811 C C . ARG A 1 107 ? -4.449 9.375 9.117 1.00 97.00 107 ARG A C 1
ATOM 813 O O . ARG A 1 107 ? -5.617 9.372 9.477 1.00 97.00 107 ARG A O 1
ATOM 820 N N . ALA A 1 108 ? -4.071 9.689 7.876 1.00 95.81 108 ALA A N 1
ATOM 821 C CA . ALA A 1 108 ? -5.019 10.132 6.853 1.00 95.81 108 ALA A CA 1
ATOM 822 C C . ALA A 1 108 ? -6.110 9.086 6.560 1.00 95.81 108 ALA A C 1
ATOM 824 O O . ALA A 1 108 ? -7.272 9.443 6.389 1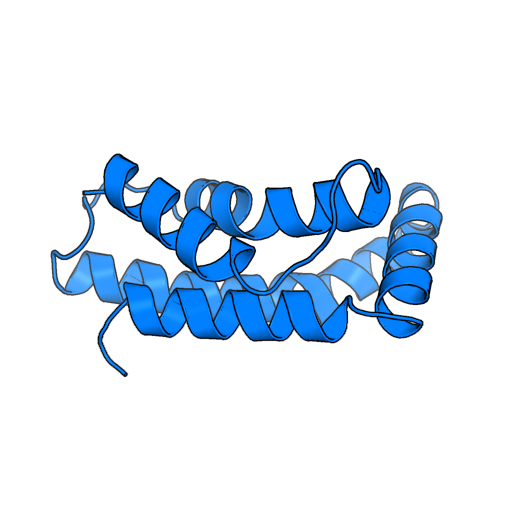.00 95.81 108 ALA A O 1
ATOM 825 N N . PHE A 1 109 ? -5.749 7.800 6.537 1.00 96.25 109 PHE A N 1
ATOM 826 C CA . PHE A 1 109 ? -6.713 6.709 6.409 1.00 96.25 109 PHE A CA 1
ATOM 827 C C . PHE A 1 109 ? -7.671 6.650 7.608 1.00 96.25 109 PHE A C 1
ATOM 829 O O . PHE A 1 109 ? -8.886 6.646 7.425 1.00 96.25 109 PHE A O 1
ATOM 836 N N . LEU A 1 110 ? -7.140 6.647 8.835 1.00 95.50 110 LEU A N 1
ATOM 837 C CA . LEU A 1 110 ? -7.951 6.536 10.050 1.00 95.50 110 LEU A CA 1
ATOM 838 C C . LEU A 1 110 ? -8.904 7.720 10.233 1.00 95.50 110 LEU A C 1
ATOM 840 O O . LEU A 1 110 ? -10.035 7.515 10.663 1.00 95.50 110 LEU A O 1
ATOM 844 N N . ASP A 1 111 ? -8.481 8.931 9.871 1.00 93.75 111 ASP A N 1
ATOM 845 C CA . ASP A 1 111 ? -9.327 10.127 9.937 1.00 93.75 111 ASP A CA 1
ATOM 846 C C . ASP A 1 111 ? -10.551 10.024 9.002 1.00 93.75 111 ASP A C 1
ATOM 848 O O . ASP A 1 111 ? -11.598 10.595 9.295 1.00 93.75 111 ASP A O 1
ATOM 852 N N . GLY A 1 112 ? -10.447 9.274 7.896 1.00 88.25 112 GLY A N 1
ATOM 853 C CA . GLY A 1 112 ? -11.550 9.020 6.960 1.00 88.25 112 GLY A CA 1
ATOM 854 C C . GLY A 1 112 ? -12.334 7.724 7.210 1.00 88.25 112 GLY A C 1
ATOM 855 O O . GLY A 1 112 ? -13.421 7.549 6.652 1.00 88.25 112 GLY A O 1
ATOM 856 N N . ALA A 1 113 ? -11.810 6.807 8.027 1.00 83.81 113 ALA A N 1
ATOM 857 C CA . ALA A 1 113 ? -12.365 5.465 8.253 1.00 83.81 113 ALA A CA 1
ATOM 858 C C . ALA A 1 113 ? -13.079 5.285 9.610 1.00 83.81 113 ALA A C 1
ATOM 860 O O . ALA A 1 113 ? -13.703 4.245 9.836 1.00 83.81 113 ALA A O 1
ATOM 861 N N . ARG A 1 114 ? -12.990 6.286 10.491 1.00 82.50 114 ARG A N 1
ATOM 862 C CA . ARG A 1 114 ? -13.697 6.355 11.780 1.00 82.50 114 ARG A CA 1
ATOM 863 C C . ARG A 1 114 ? -15.108 6.919 11.669 1.00 82.50 114 ARG A C 1
ATOM 865 O O . ARG A 1 114 ? -15.369 7.708 10.735 1.00 82.50 114 ARG A O 1
#

Secondary structure (DSSP, 8-state):
---HHHHHHHHHHHHHHHTSTHHHHHHHHHHHHTTT-HHHHHHHIIIIIHHHHHHHHHHHHHHHHTTSS-TT--HHHHHHHHHHHHHHHHHH-SS---THHHHHHHHHHHHHH-

Nearest PDB structures (foldseek):
  2fq4-assembly1_A-2  TM=9.202E-01  e=1.019E-06  Bacillus cereus ATCC 14579
  2zb9-assembly1_B  TM=9.109E-01  e=1.578E-06  Streptomyces coelicolor
  2id3-assembly1_A  TM=8.965E-01  e=1.541E-03  Streptomyces coelicolor
  3bhq-assembly1_B  TM=6.663E-01  e=9.280E-02  Mesorhizobium japonicum MAFF 303099
  3eup-assembly1_B  TM=5.353E-01  e=3.841E-01  Cytophaga hutchinsonii ATCC 33406

Solvent-accessible surface area (backbone atoms only — not comparable to full-atom values): 6397 Å² total; per-residue (Å²): 128,91,45,63,67,60,48,52,23,52,56,41,42,56,52,40,59,55,42,54,65,70,56,24,54,51,50,42,52,51,56,56,53,27,75,83,31,67,70,54,36,50,49,46,39,63,75,55,50,45,62,55,50,53,55,4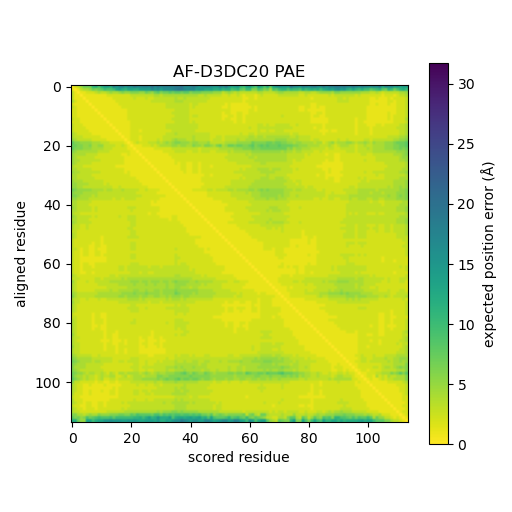9,45,54,51,52,51,55,30,33,77,69,64,69,31,48,88,82,66,56,62,68,60,51,49,45,66,63,48,43,60,56,54,49,29,64,68,69,60,82,50,83,82,51,86,67,49,31,58,52,48,45,49,58,48,49,72,71,43,91